Protein AF-A0A661Q0P9-F1 (afdb_monomer)

pLDDT: mean 89.88, std 6.39, range [63.12, 96.31]

Foldseek 3Di:
DDDDDDDDPDDDDPVCVVPVDDDDPDDPVRVVVVVVVPDD

Radius of gyration: 13.15 Å; Cα contacts (8 Å, |Δi|>4): 7; chains: 1; bounding box: 24×24×32 Å

Structure (mmCIF, N/CA/C/O backbone):
data_AF-A0A661Q0P9-F1
#
_entry.id   AF-A0A661Q0P9-F1
#
loop_
_atom_site.group_PDB
_atom_site.id
_atom_site.type_symbol
_atom_site.label_atom_id
_atom_site.label_alt_id
_atom_site.label_comp_id
_atom_site.label_asym_id
_atom_sit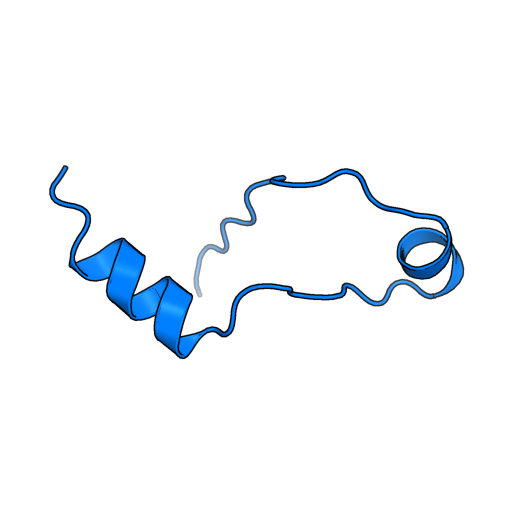e.label_entity_id
_atom_site.label_seq_id
_atom_site.pdbx_PDB_ins_code
_atom_site.Cartn_x
_atom_site.Cartn_y
_atom_site.Cartn_z
_atom_site.occupancy
_atom_site.B_iso_or_equiv
_atom_site.auth_seq_id
_atom_site.auth_comp_id
_atom_site.auth_asym_id
_atom_site.auth_atom_id
_atom_site.pdbx_PDB_model_num
ATOM 1 N N . TRP A 1 1 ? -13.097 -15.815 0.322 1.00 93.38 1 TRP A N 1
ATOM 2 C CA . TRP A 1 1 ? -13.428 -14.740 -0.633 1.00 93.38 1 TRP A CA 1
ATOM 3 C C . TRP A 1 1 ? -13.199 -13.414 0.080 1.00 93.38 1 TRP A C 1
ATOM 5 O O . TRP A 1 1 ? -13.384 -13.380 1.291 1.00 93.38 1 TRP A O 1
ATOM 15 N N . HIS A 1 2 ? -12.719 -12.378 -0.604 1.00 94.25 2 HIS A N 1
ATOM 16 C CA . HIS A 1 2 ? -12.517 -11.051 -0.011 1.00 94.25 2 HIS A CA 1
ATOM 17 C C . HIS A 1 2 ? -12.593 -9.968 -1.095 1.00 94.25 2 HIS A C 1
ATOM 19 O O . HIS A 1 2 ? -12.624 -10.291 -2.282 1.00 94.25 2 HIS A O 1
ATOM 25 N N . ILE A 1 3 ? -12.649 -8.705 -0.671 1.00 95.69 3 ILE A N 1
ATOM 26 C CA . ILE A 1 3 ? -12.618 -7.524 -1.538 1.00 95.69 3 ILE A CA 1
ATOM 27 C C . ILE A 1 3 ? -11.314 -6.780 -1.265 1.00 95.69 3 ILE A C 1
ATOM 29 O O . ILE A 1 3 ? -10.917 -6.642 -0.109 1.00 95.69 3 ILE A O 1
ATOM 33 N N . GLU A 1 4 ? -10.682 -6.287 -2.323 1.00 95.19 4 GLU A N 1
ATOM 34 C CA . GLU A 1 4 ? -9.487 -5.456 -2.252 1.00 95.19 4 GLU A CA 1
ATOM 35 C C . GLU A 1 4 ? -9.806 -4.045 -2.760 1.00 95.19 4 GLU A C 1
ATOM 37 O O . GLU A 1 4 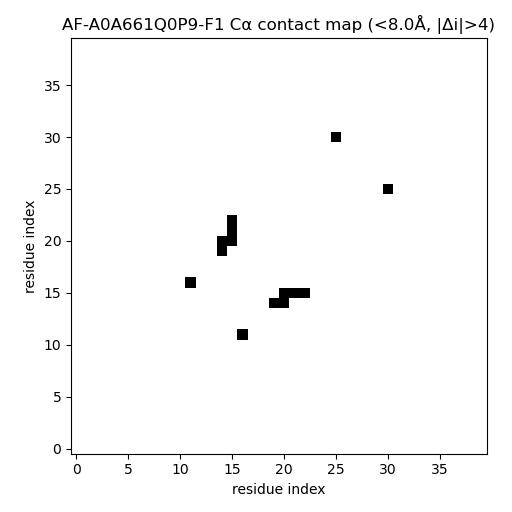? -10.494 -3.875 -3.769 1.00 95.19 4 GLU A O 1
ATOM 42 N N . ILE A 1 5 ? -9.328 -3.026 -2.043 1.00 92.56 5 ILE A N 1
ATOM 43 C CA . ILE A 1 5 ? -9.494 -1.615 -2.404 1.00 92.56 5 ILE A CA 1
ATOM 44 C C . ILE A 1 5 ? -8.101 -1.001 -2.510 1.00 92.56 5 ILE A C 1
ATOM 46 O O . ILE A 1 5 ? -7.386 -0.916 -1.515 1.00 92.56 5 ILE A O 1
ATOM 50 N N . ILE A 1 6 ? -7.738 -0.544 -3.709 1.00 91.38 6 ILE A N 1
ATOM 51 C CA . ILE A 1 6 ? -6.427 0.052 -3.991 1.00 91.38 6 ILE A CA 1
ATOM 52 C C . ILE A 1 6 ? -6.632 1.522 -4.391 1.00 91.38 6 ILE A C 1
ATOM 54 O O . ILE A 1 6 ? -6.934 1.807 -5.556 1.00 91.38 6 ILE A O 1
ATOM 58 N N . PRO A 1 7 ? -6.519 2.477 -3.448 1.00 88.12 7 PRO A N 1
ATOM 59 C CA . PRO A 1 7 ? -6.660 3.892 -3.764 1.00 88.12 7 PRO A CA 1
ATOM 60 C C . PRO A 1 7 ? -5.470 4.378 -4.602 1.00 88.12 7 PRO A C 1
ATOM 62 O O . PRO A 1 7 ? -4.310 4.143 -4.269 1.00 88.12 7 PRO A O 1
ATOM 65 N N . LYS A 1 8 ? -5.746 5.101 -5.692 1.00 84.69 8 LYS A N 1
ATOM 66 C CA . LYS A 1 8 ? -4.701 5.736 -6.509 1.00 84.69 8 LYS A CA 1
ATOM 67 C C . LYS A 1 8 ? -4.232 7.026 -5.834 1.00 84.69 8 LYS A C 1
ATOM 69 O O . LYS A 1 8 ? -4.875 8.061 -5.982 1.00 84.69 8 LYS A O 1
ATOM 74 N N . LEU A 1 9 ? -3.126 6.950 -5.093 1.00 85.88 9 LEU A N 1
ATOM 75 C CA . LEU A 1 9 ? -2.548 8.086 -4.357 1.00 85.88 9 LEU A CA 1
ATOM 76 C C . LEU A 1 9 ? -1.477 8.844 -5.156 1.00 85.88 9 LEU A C 1
ATOM 78 O O . LEU A 1 9 ? -1.273 10.037 -4.949 1.00 85.88 9 LEU A O 1
ATOM 82 N N . THR A 1 10 ? -0.806 8.167 -6.088 1.00 84.06 10 THR A N 1
ATOM 83 C CA . THR A 1 10 ? 0.280 8.721 -6.906 1.00 84.06 10 THR A CA 1
ATOM 84 C C . THR A 1 10 ? 0.082 8.380 -8.383 1.00 84.06 10 THR A C 1
ATOM 86 O O . THR A 1 10 ? -0.704 7.502 -8.751 1.00 84.06 10 THR A O 1
ATOM 89 N N . ARG A 1 11 ? 0.772 9.117 -9.262 1.00 84.44 11 ARG A N 1
ATOM 90 C CA . ARG A 1 11 ? 0.827 8.789 -10.692 1.00 84.44 11 ARG A CA 1
ATOM 91 C C . ARG A 1 11 ? 1.886 7.716 -10.917 1.00 84.44 11 ARG A C 1
ATOM 93 O O . ARG A 1 11 ? 2.987 7.835 -10.398 1.00 84.44 11 ARG A O 1
ATOM 100 N N . VAL A 1 12 ? 1.543 6.725 -11.732 1.00 80.69 12 VAL A N 1
ATOM 101 C CA . VAL A 1 12 ? 2.448 5.655 -12.164 1.00 80.69 12 VAL A CA 1
ATOM 102 C C . VAL A 1 12 ? 3.558 6.261 -13.034 1.00 80.69 12 VAL A C 1
ATOM 104 O O . VAL A 1 12 ? 3.254 6.963 -14.004 1.00 80.69 12 VAL A O 1
ATOM 107 N N . ALA A 1 13 ? 4.822 6.021 -12.694 1.00 85.38 13 ALA A N 1
ATOM 108 C CA . ALA A 1 13 ? 5.994 6.492 -13.424 1.00 85.38 13 ALA A CA 1
ATOM 109 C C . ALA A 1 13 ? 6.518 5.433 -14.416 1.00 85.38 13 ALA A C 1
ATOM 111 O O . ALA A 1 13 ? 5.961 4.345 -14.577 1.00 85.38 13 ALA A O 1
ATOM 112 N N . GLY A 1 14 ? 7.599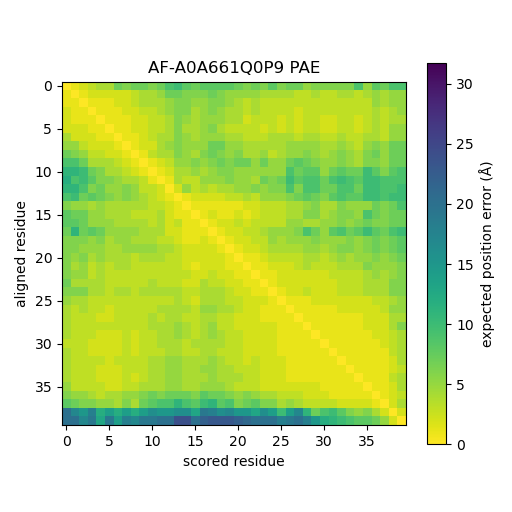 5.771 -15.130 1.00 89.31 14 GLY A N 1
ATOM 113 C CA . GLY A 1 14 ? 8.140 4.934 -16.208 1.00 89.31 14 GLY A CA 1
ATOM 114 C C . GLY A 1 14 ? 8.630 3.554 -15.756 1.00 89.31 14 GLY A C 1
ATOM 115 O O . GLY A 1 14 ? 8.520 2.598 -16.517 1.00 89.31 14 GLY A O 1
ATOM 116 N N . PHE A 1 15 ? 9.125 3.425 -14.521 1.00 89.31 15 PHE A N 1
ATOM 117 C CA . PHE A 1 15 ? 9.551 2.134 -13.970 1.00 89.31 15 PHE A CA 1
ATOM 118 C C . PHE A 1 15 ? 8.365 1.185 -13.763 1.00 89.31 15 PHE A C 1
ATOM 120 O O . PHE A 1 15 ? 8.414 0.035 -14.203 1.00 89.31 15 PHE A O 1
ATOM 127 N N . GLU A 1 16 ? 7.288 1.666 -13.137 1.00 90.81 16 GLU A N 1
ATOM 128 C CA . GLU A 1 16 ? 6.109 0.840 -12.875 1.00 90.81 16 GLU A CA 1
ATOM 129 C C . GLU A 1 16 ? 5.400 0.446 -14.179 1.00 90.81 16 GLU A C 1
ATOM 131 O O . GLU A 1 16 ? 4.994 -0.704 -14.333 1.00 90.81 16 GLU A O 1
ATOM 136 N N . TRP A 1 17 ? 5.335 1.352 -15.165 1.00 85.94 17 TRP A N 1
ATOM 137 C CA . TRP A 1 17 ? 4.828 1.036 -16.509 1.00 85.94 17 TRP A CA 1
ATOM 138 C C . TRP A 1 17 ? 5.710 0.040 -17.268 1.00 85.94 17 TRP A C 1
ATOM 140 O O . TRP A 1 17 ? 5.189 -0.822 -17.972 1.00 85.94 17 TRP A O 1
ATOM 150 N N . GLY A 1 18 ? 7.034 0.167 -17.157 1.00 91.44 18 GLY A N 1
ATOM 151 C CA . GLY A 1 18 ? 7.978 -0.669 -17.899 1.00 91.44 18 GLY A CA 1
ATOM 152 C C . GLY A 1 18 ? 8.126 -2.084 -17.342 1.00 91.44 18 GLY A C 1
ATOM 153 O O . GLY A 1 18 ? 8.435 -3.002 -18.096 1.00 91.44 18 GLY A O 1
ATOM 154 N N . THR A 1 19 ? 7.914 -2.269 -16.036 1.00 92.25 19 THR A N 1
ATOM 155 C CA . THR A 1 19 ? 8.169 -3.548 -15.351 1.00 92.25 19 THR A CA 1
ATOM 156 C C . THR A 1 19 ? 6.914 -4.234 -14.818 1.00 92.25 19 THR A C 1
ATOM 158 O O . THR A 1 19 ? 6.946 -5.436 -14.566 1.00 92.25 19 THR A O 1
ATOM 161 N N . GLY A 1 20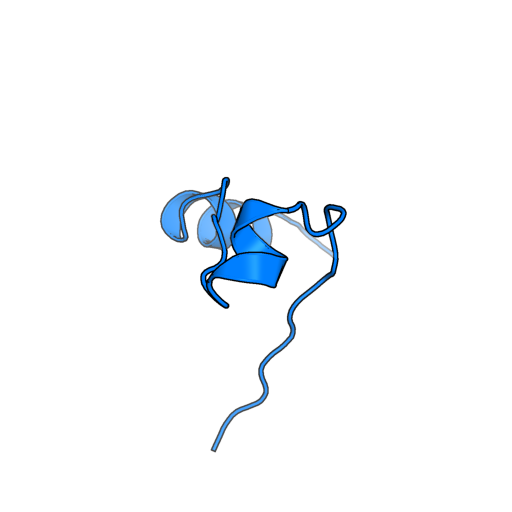 ? 5.817 -3.497 -14.618 1.00 88.38 20 GLY A N 1
ATOM 162 C CA . GLY A 1 20 ? 4.619 -3.999 -13.943 1.00 88.38 20 GLY A CA 1
ATOM 163 C C . GLY A 1 20 ? 4.761 -4.141 -12.421 1.00 88.38 20 GLY A C 1
ATOM 164 O O . GLY A 1 20 ? 3.810 -4.570 -11.769 1.00 88.38 20 GLY A O 1
ATOM 165 N N . PHE A 1 21 ? 5.913 -3.776 -11.844 1.00 89.31 21 PHE A N 1
ATOM 166 C CA . PHE A 1 21 ? 6.106 -3.719 -10.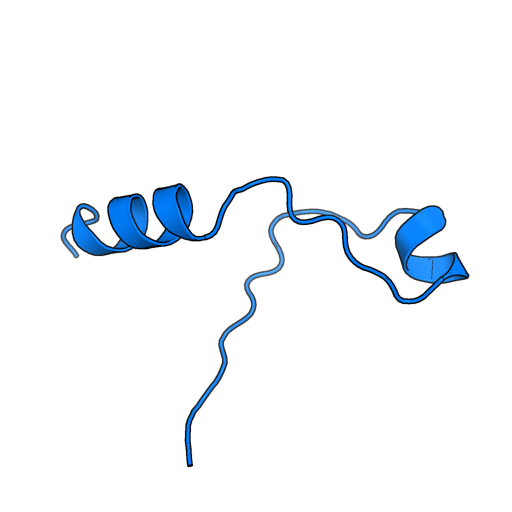396 1.00 89.31 21 PHE A CA 1
ATOM 167 C C . PHE A 1 21 ? 5.713 -2.355 -9.843 1.00 89.31 21 PHE A C 1
ATOM 169 O O . PHE A 1 21 ? 6.001 -1.320 -10.438 1.00 89.31 21 PHE A O 1
ATOM 176 N N . TYR A 1 22 ? 5.107 -2.360 -8.658 1.00 89.12 22 TYR A N 1
ATOM 177 C CA . TYR A 1 22 ? 4.733 -1.148 -7.942 1.00 89.12 22 TYR A CA 1
ATOM 178 C C . TYR A 1 22 ? 5.672 -0.913 -6.769 1.00 89.12 22 TYR A C 1
ATOM 180 O O . TYR A 1 22 ? 6.008 -1.843 -6.033 1.00 89.12 22 TYR A O 1
ATOM 188 N N . ILE A 1 23 ? 6.070 0.342 -6.578 1.00 88.69 23 ILE A N 1
ATOM 189 C CA . ILE A 1 23 ? 6.807 0.760 -5.390 1.00 88.69 23 ILE A CA 1
ATOM 190 C C . ILE A 1 23 ? 5.778 1.241 -4.376 1.00 88.69 23 ILE A C 1
ATOM 192 O O . ILE A 1 23 ? 5.073 2.218 -4.616 1.00 88.69 23 ILE A O 1
ATOM 196 N N . ASN A 1 24 ? 5.690 0.552 -3.241 1.00 90.56 24 ASN A N 1
ATOM 197 C CA . ASN A 1 24 ? 4.866 1.006 -2.132 1.00 90.56 24 ASN A CA 1
ATOM 198 C C . ASN A 1 24 ? 5.709 1.893 -1.197 1.00 90.56 24 ASN A C 1
ATOM 200 O O . ASN A 1 24 ? 6.606 1.367 -0.534 1.00 90.56 24 ASN A O 1
ATOM 204 N N . PRO A 1 25 ? 5.457 3.215 -1.131 1.00 90.06 25 PRO A N 1
ATOM 205 C CA . PRO A 1 25 ? 6.221 4.107 -0.266 1.00 90.06 25 PRO A CA 1
ATOM 206 C C . PRO A 1 25 ? 5.841 3.974 1.214 1.00 90.06 25 PRO A C 1
ATOM 208 O O . PRO A 1 25 ? 6.611 4.411 2.065 1.00 90.06 25 PRO A O 1
ATOM 211 N N . THR A 1 26 ? 4.672 3.405 1.533 1.00 93.25 26 THR A N 1
ATOM 212 C CA . THR A 1 26 ? 4.184 3.275 2.909 1.00 93.25 26 THR A CA 1
ATO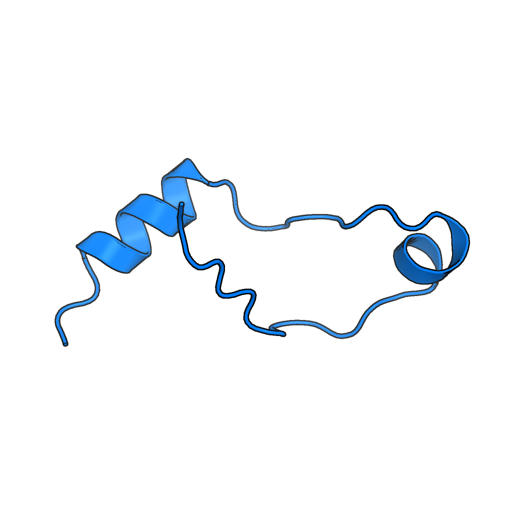M 213 C C . THR A 1 26 ? 4.171 1.804 3.319 1.00 93.25 26 THR A C 1
ATOM 215 O O . THR A 1 26 ? 3.408 1.015 2.752 1.00 93.25 26 THR A O 1
ATOM 218 N N . PRO A 1 27 ? 4.971 1.407 4.322 1.00 95.19 27 PRO A N 1
ATOM 219 C CA . PRO A 1 27 ? 4.942 0.051 4.844 1.00 95.19 27 PRO A CA 1
ATOM 220 C C . PRO A 1 27 ? 3.532 -0.363 5.300 1.00 95.19 27 PRO A C 1
ATOM 222 O O . PRO A 1 27 ? 2.733 0.478 5.746 1.00 95.19 27 PRO A O 1
ATOM 225 N N . PRO A 1 28 ? 3.192 -1.658 5.207 1.00 94.25 28 PRO A N 1
ATOM 226 C CA . PRO A 1 28 ? 1.884 -2.148 5.627 1.00 94.25 28 PRO A CA 1
ATOM 227 C C . PRO A 1 28 ? 1.625 -1.924 7.125 1.00 94.25 28 PRO A C 1
ATOM 229 O O . PRO A 1 28 ? 0.479 -1.691 7.510 1.00 94.25 28 PRO A O 1
ATOM 232 N N . GLU A 1 29 ? 2.660 -1.929 7.968 1.00 96.19 29 GLU A N 1
ATOM 233 C CA . GLU A 1 29 ? 2.548 -1.699 9.412 1.00 96.19 29 GLU A CA 1
ATOM 234 C C . GLU A 1 29 ? 2.062 -0.277 9.720 1.00 96.19 29 GLU A C 1
ATOM 236 O O . GLU A 1 29 ? 1.150 -0.086 10.530 1.00 96.19 29 GLU A O 1
ATOM 241 N N . GLU A 1 30 ? 2.637 0.721 9.043 1.00 95.69 30 GLU A N 1
ATOM 242 C CA . GLU A 1 30 ? 2.235 2.122 9.191 1.00 95.69 30 GLU A CA 1
ATOM 243 C C . GLU A 1 30 ? 0.835 2.360 8.624 1.00 95.69 30 GLU A C 1
ATOM 245 O O . GLU A 1 30 ? 0.003 2.990 9.280 1.00 95.69 30 GLU A O 1
ATOM 250 N N . SER A 1 31 ? 0.542 1.787 7.451 1.00 94.00 31 SER A N 1
ATOM 251 C CA . SER A 1 31 ? -0.776 1.883 6.811 1.00 94.00 31 SER A CA 1
ATOM 252 C C . SER A 1 31 ? -1.878 1.305 7.704 1.00 94.00 31 SER A C 1
ATOM 254 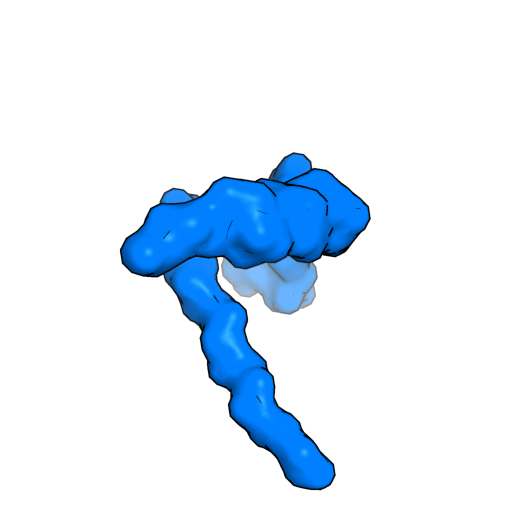O O . SER A 1 31 ? -2.915 1.937 7.916 1.00 94.00 31 SER A O 1
ATOM 256 N N . ALA A 1 32 ? -1.647 0.122 8.282 1.00 94.56 32 ALA A N 1
ATOM 257 C CA . ALA A 1 32 ? -2.604 -0.535 9.165 1.00 94.56 32 ALA A CA 1
ATOM 258 C C . ALA A 1 32 ? -2.832 0.254 10.460 1.00 94.56 32 ALA A C 1
ATOM 260 O O . ALA A 1 32 ? -3.970 0.356 10.925 1.00 94.56 32 ALA A O 1
ATOM 261 N N . LYS A 1 33 ? -1.766 0.825 11.038 1.00 96.31 33 LYS A N 1
ATOM 262 C CA . LYS A 1 33 ? -1.881 1.693 12.214 1.00 96.31 33 LYS A CA 1
ATOM 263 C C . LYS A 1 33 ? -2.706 2.939 11.892 1.00 96.31 33 LYS A C 1
ATOM 265 O O . LYS A 1 33 ? -3.662 3.223 12.607 1.00 96.31 33 LYS A O 1
ATOM 270 N N . PHE A 1 34 ? -2.389 3.627 10.796 1.00 94.00 34 PHE A N 1
ATOM 271 C CA . PHE A 1 34 ? -3.099 4.835 10.380 1.00 94.00 34 PHE A CA 1
ATOM 272 C C . PHE A 1 34 ? -4.597 4.580 10.178 1.00 94.00 34 PHE A C 1
ATOM 274 O O . PHE A 1 34 ? -5.421 5.314 10.717 1.00 94.00 34 PHE A O 1
ATOM 281 N N . LEU A 1 35 ? -4.961 3.510 9.463 1.00 92.94 35 LEU A N 1
ATOM 282 C CA . LEU A 1 35 ? -6.366 3.164 9.218 1.00 92.94 35 LEU A CA 1
ATOM 283 C C . LEU A 1 35 ? -7.125 2.782 10.495 1.00 92.94 35 LEU A C 1
ATOM 285 O O . LEU A 1 35 ? -8.327 3.014 10.576 1.00 92.94 35 LEU A O 1
ATOM 289 N N . ARG A 1 36 ? -6.448 2.205 11.494 1.00 94.06 36 ARG A N 1
ATOM 290 C CA . ARG A 1 36 ? -7.054 1.896 12.798 1.00 94.06 36 ARG A CA 1
ATOM 291 C C . ARG A 1 36 ? -7.301 3.153 13.631 1.00 94.06 36 ARG A C 1
ATOM 293 O O . ARG A 1 36 ? -8.3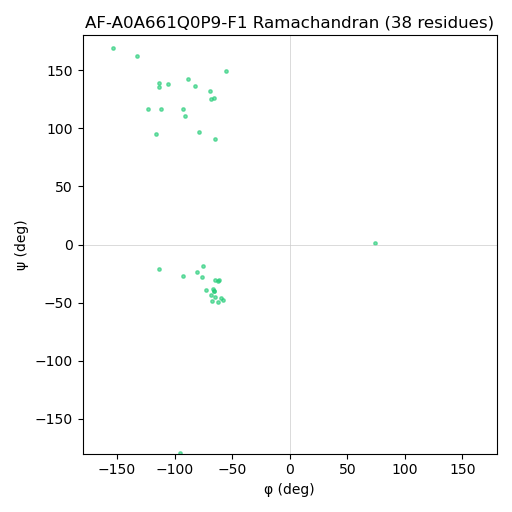14 3.230 14.323 1.00 94.06 36 ARG A O 1
ATOM 300 N N . ASP A 1 37 ? -6.368 4.099 13.580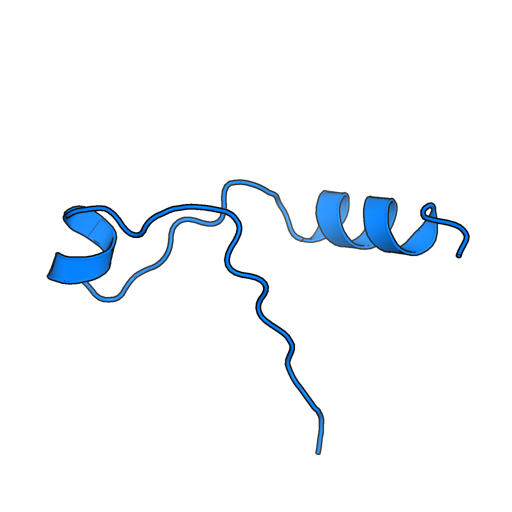 1.00 95.94 37 ASP A N 1
ATOM 301 C CA . ASP A 1 37 ? -6.421 5.337 14.361 1.00 95.94 37 ASP A CA 1
ATOM 302 C C . ASP A 1 37 ? -7.340 6.391 13.714 1.00 95.94 37 ASP A C 1
ATOM 304 O O . ASP A 1 37 ? -7.871 7.262 14.410 1.00 95.94 37 ASP A O 1
ATOM 308 N N . ALA A 1 38 ? -7.564 6.300 12.398 1.00 91.44 38 ALA A N 1
ATOM 309 C CA . ALA A 1 38 ? -8.513 7.119 11.656 1.00 91.44 38 ALA A CA 1
ATOM 310 C C . ALA A 1 38 ? -9.952 6.830 12.123 1.00 91.44 38 ALA A C 1
ATOM 312 O O . ALA A 1 38 ? -10.631 5.936 11.620 1.00 91.44 38 ALA A O 1
ATOM 313 N N . ARG A 1 39 ? -10.426 7.587 13.120 1.00 73.25 39 ARG A N 1
ATOM 314 C CA . ARG A 1 39 ? -11.841 7.590 13.512 1.00 73.25 39 ARG A CA 1
ATOM 315 C C . ARG A 1 39 ? -12.665 8.223 12.389 1.00 73.25 39 ARG A C 1
ATOM 317 O O . ARG A 1 39 ? -12.365 9.341 11.977 1.00 73.25 39 ARG A O 1
ATOM 324 N N . ILE A 1 40 ? -13.668 7.486 11.918 1.00 63.12 40 ILE A N 1
ATOM 325 C CA . ILE A 1 40 ? -14.699 7.951 10.978 1.00 63.12 40 ILE A CA 1
ATOM 326 C C . ILE A 1 40 ? -15.717 8.804 11.734 1.00 63.12 40 ILE A C 1
ATOM 328 O O . ILE A 1 40 ? -16.077 8.401 12.866 1.00 63.12 40 ILE A O 1
#

Secondary structure (DSSP, 8-state):
---------S---HHHHHHS----SS-HHHHHHHHHH---

Mean predicted aligned error: 4.31 Å

Solvent-accessible surface area (backbone atoms only — not comparable to full-atom values): 2937 Å² total; per-residue (Å²): 139,86,86,87,87,82,81,85,85,71,83,86,50,70,64,35,72,74,69,73,54,80,87,76,91,67,55,68,69,59,52,53,51,51,62,68,67,56,78,128

Sequence (40 aa):
WHIEIIPKLTRVAGFEWGTGFYINPTPPEESAKFLRDARI